Protein AF-S9SKR6-F1 (afdb_monomer)

Organism: NCBI:txid1117108

Sequence (65 aa):
MRIALPTTQLTQNVMDRSTTCPNGMRLSRYLDQRQPERITWEQMMTAAAPPNPPVCVPSPDHWCP

Radius of gyration: 16.97 Å; Cα contacts (8 Å, |Δi|>4): 51; chains: 1; bounding box: 35×28×51 Å

Foldseek 3Di:
DPPDDPPPPDDPPPFDQQDQEQCRDGCVCQVVPDPDDHDDVVNRNDHVDDPDDPPDDADPVGDDD

Solvent-accessible surface area (backbone atoms only — not comparable to full-atom values): 4482 Å² total; per-residue (Å²): 136,85,83,79,74,81,79,77,82,72,58,83,84,77,64,53,61,78,38,69,34,60,44,70,47,43,45,38,62,63,76,70,56,54,88,86,68,77,73,49,70,65,66,44,64,37,52,71,59,82,78,75,78,69,96,59,77,67,50,101,90,41,78,66,132

Secondary structure (DSSP, 8-state):
-----------TTS--TTPBPTTS-BTHHHHS--SS-PPPHHHHHS-SSPPPPPS---BTTB---

Structure (mmCIF, 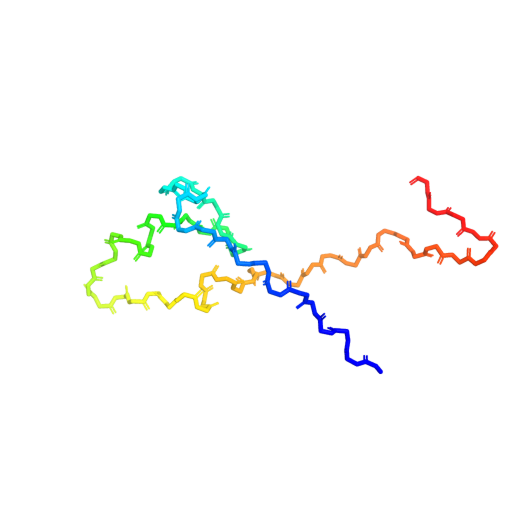N/CA/C/O backbone):
data_AF-S9SKR6-F1
#
_entry.id   AF-S9SKR6-F1
#
loop_
_atom_site.group_PDB
_atom_site.id
_atom_site.type_symbol
_atom_site.label_atom_id
_atom_site.label_alt_id
_atom_site.label_comp_id
_atom_site.label_asym_id
_atom_site.label_entity_id
_atom_site.label_seq_id
_atom_site.pdbx_PDB_ins_code
_atom_site.Cartn_x
_atom_site.Cartn_y
_atom_site.Cartn_z
_atom_site.occupancy
_atom_site.B_iso_or_equiv
_atom_site.auth_seq_id
_atom_site.auth_comp_id
_atom_site.auth_asym_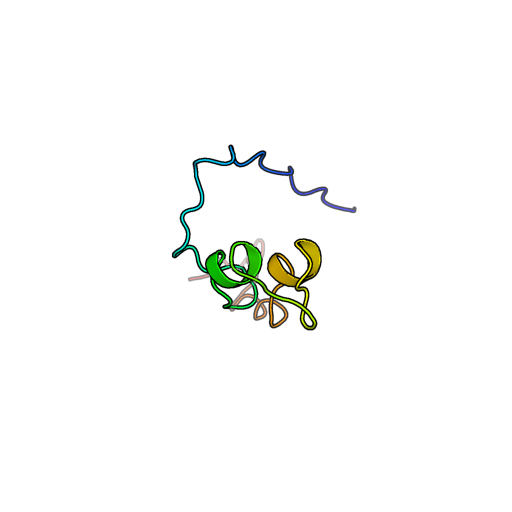id
_atom_site.auth_atom_id
_atom_site.pdbx_PDB_model_num
ATOM 1 N N . MET A 1 1 ? 10.286 19.993 -8.810 1.00 35.72 1 MET A N 1
ATOM 2 C CA . MET A 1 1 ? 8.840 19.743 -9.007 1.00 35.72 1 MET A CA 1
ATOM 3 C C . MET A 1 1 ? 8.367 18.772 -7.938 1.00 35.72 1 MET A C 1
ATOM 5 O O . MET A 1 1 ? 8.941 17.699 -7.835 1.00 35.72 1 MET A O 1
ATOM 9 N N . ARG A 1 2 ? 7.383 19.143 -7.111 1.00 43.88 2 ARG A N 1
ATOM 10 C 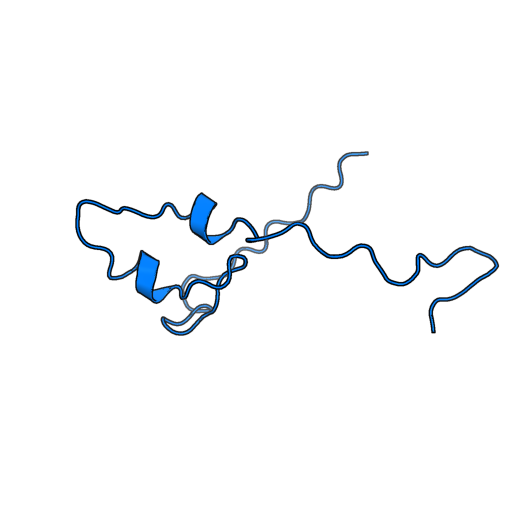CA . ARG A 1 2 ? 6.699 18.199 -6.215 1.00 43.88 2 ARG A CA 1
ATOM 11 C C . ARG A 1 2 ? 5.496 17.663 -6.982 1.00 43.88 2 ARG A C 1
ATOM 13 O O . ARG A 1 2 ? 4.555 18.411 -7.220 1.00 43.88 2 ARG A O 1
ATOM 20 N N . ILE A 1 3 ? 5.575 16.418 -7.440 1.00 50.50 3 ILE A N 1
ATOM 21 C CA . ILE A 1 3 ? 4.449 15.740 -8.084 1.00 50.50 3 ILE A CA 1
ATOM 22 C C . ILE A 1 3 ? 3.436 15.469 -6.970 1.00 50.50 3 ILE A C 1
ATOM 24 O O . ILE A 1 3 ? 3.671 14.626 -6.108 1.00 50.50 3 ILE A O 1
ATOM 28 N N . ALA A 1 4 ? 2.357 16.249 -6.925 1.00 52.22 4 ALA A N 1
ATOM 29 C CA . ALA A 1 4 ? 1.232 15.953 -6.053 1.00 52.22 4 ALA A CA 1
ATOM 30 C C . ALA A 1 4 ? 0.496 14.755 -6.660 1.00 52.22 4 ALA A C 1
ATOM 32 O O . ALA A 1 4 ? -0.121 14.869 -7.718 1.00 52.22 4 ALA A O 1
ATOM 33 N N . LEU A 1 5 ? 0.624 13.594 -6.020 1.00 56.91 5 LEU A N 1
ATOM 34 C CA . LEU A 1 5 ? -0.165 12.420 -6.369 1.00 56.91 5 LEU A CA 1
ATOM 35 C C . LEU A 1 5 ? -1.641 12.753 -6.103 1.00 56.91 5 LEU A C 1
ATOM 37 O O . LEU A 1 5 ? -1.948 13.231 -5.007 1.00 56.91 5 LEU A O 1
ATOM 41 N N . PRO A 1 6 ? -2.553 12.538 -7.068 1.00 53.25 6 PRO A N 1
ATOM 42 C CA . PRO A 1 6 ? -3.975 12.697 -6.813 1.00 53.25 6 PRO A CA 1
ATOM 43 C C . PRO A 1 6 ? -4.364 11.759 -5.668 1.00 53.25 6 PRO A C 1
ATOM 45 O O . PRO A 1 6 ? -4.142 10.550 -5.737 1.00 53.25 6 PRO A O 1
ATOM 48 N N . THR A 1 7 ? -4.916 12.315 -4.591 1.00 52.16 7 THR A N 1
ATOM 49 C CA . THR A 1 7 ? -5.504 11.523 -3.514 1.00 52.16 7 THR A CA 1
ATOM 50 C C . THR A 1 7 ? -6.766 10.876 -4.058 1.0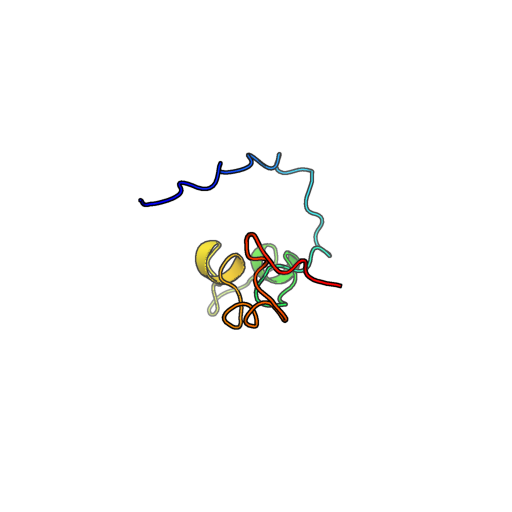0 52.16 7 THR A C 1
ATOM 52 O O . THR A 1 7 ? -7.828 11.496 -4.122 1.00 52.16 7 THR A O 1
ATOM 55 N N . THR A 1 8 ? -6.646 9.624 -4.492 1.00 58.38 8 THR A N 1
ATOM 56 C CA . THR A 1 8 ? -7.792 8.807 -4.877 1.00 58.38 8 THR A CA 1
ATOM 57 C C . THR A 1 8 ? -8.723 8.711 -3.673 1.00 58.38 8 THR A C 1
ATOM 59 O O . THR A 1 8 ? -8.382 8.092 -2.664 1.00 58.38 8 THR A O 1
ATOM 62 N N . GLN A 1 9 ? -9.887 9.358 -3.755 1.00 51.53 9 GLN A N 1
ATOM 63 C CA . GLN A 1 9 ? -10.939 9.207 -2.756 1.00 51.53 9 GLN A CA 1
ATOM 64 C C . GLN A 1 9 ? -11.528 7.805 -2.915 1.00 51.53 9 GLN A C 1
ATOM 66 O O . GLN A 1 9 ? -12.455 7.583 -3.689 1.00 51.53 9 GLN A O 1
ATOM 71 N N . LEU A 1 10 ? -10.936 6.835 -2.220 1.00 53.53 10 LEU A N 1
ATOM 72 C CA . LEU A 1 10 ? -11.520 5.511 -2.074 1.00 53.53 10 LEU A CA 1
ATOM 73 C C . LEU A 1 10 ? -12.794 5.668 -1.242 1.00 53.53 10 LEU A C 1
ATOM 75 O O . LEU A 1 10 ? -12.745 6.097 -0.088 1.00 53.53 10 LEU A O 1
ATOM 79 N N . THR A 1 11 ? -13.947 5.349 -1.828 1.00 54.44 11 THR A N 1
ATOM 80 C CA . THR A 1 11 ? -15.183 5.222 -1.055 1.00 54.44 11 THR A CA 1
ATOM 81 C C . THR A 1 11 ? -14.972 4.144 0.014 1.00 54.44 11 THR A C 1
ATOM 83 O O . THR A 1 11 ? -14.325 3.127 -0.237 1.00 54.44 11 THR A O 1
ATOM 86 N N . GLN A 1 12 ? -15.494 4.358 1.228 1.00 53.50 12 GLN A N 1
ATOM 87 C CA . GLN A 1 12 ? -15.242 3.488 2.396 1.00 53.50 12 GLN A CA 1
ATOM 88 C C . GLN A 1 12 ? -15.634 2.011 2.180 1.00 53.50 12 GLN A C 1
ATOM 90 O O . GLN A 1 12 ? -15.230 1.151 2.954 1.00 53.50 12 GLN A O 1
ATOM 95 N N . ASN A 1 13 ? -16.366 1.709 1.105 1.00 57.22 13 ASN A N 1
ATOM 96 C CA . ASN A 1 13 ? -16.843 0.375 0.750 1.00 57.22 13 ASN A CA 1
ATOM 97 C C . ASN A 1 13 ? -15.891 -0.410 -0.173 1.00 57.22 13 ASN A C 1
ATOM 99 O O . ASN A 1 13 ? -16.227 -1.523 -0.565 1.00 57.22 13 ASN A O 1
ATOM 103 N N . VAL A 1 14 ? -14.742 0.153 -0.565 1.00 64.81 14 VAL A N 1
ATOM 104 C CA . VAL A 1 14 ? -13.795 -0.522 -1.477 1.00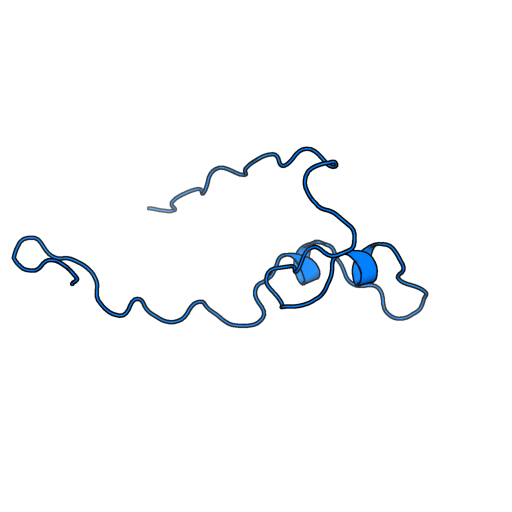 64.81 14 VAL A CA 1
ATOM 105 C C . VAL A 1 14 ? -12.832 -1.447 -0.728 1.00 64.81 14 VAL A C 1
ATOM 107 O O . VAL A 1 14 ? -12.352 -2.421 -1.298 1.00 64.81 14 VAL A O 1
ATOM 110 N N . MET A 1 15 ? -12.552 -1.165 0.547 1.00 72.75 15 MET A N 1
ATOM 111 C CA . MET A 1 15 ? -11.617 -1.950 1.355 1.00 72.75 15 MET A CA 1
ATOM 112 C C . MET A 1 15 ? -12.380 -2.830 2.339 1.00 72.75 15 MET A C 1
ATOM 114 O O . MET A 1 15 ? -13.135 -2.344 3.179 1.00 72.75 15 MET A O 1
ATOM 118 N N . ASP A 1 16 ? -12.165 -4.136 2.245 1.00 81.81 16 ASP A N 1
ATOM 119 C CA . ASP A 1 16 ? -12.711 -5.103 3.188 1.00 81.81 16 ASP A CA 1
ATOM 120 C C . ASP A 1 16 ? -11.769 -5.325 4.388 1.00 81.81 16 ASP A C 1
ATOM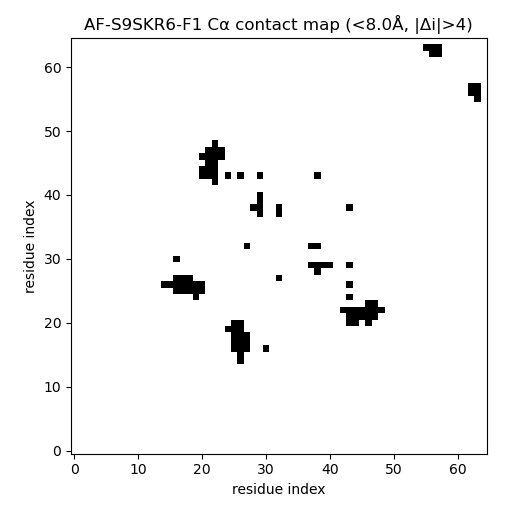 122 O O . ASP A 1 16 ? -10.604 -4.922 4.402 1.00 81.81 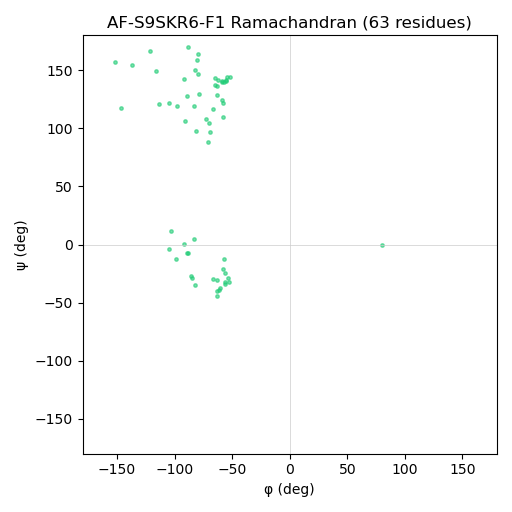16 ASP A O 1
ATOM 126 N N . ARG A 1 17 ? -12.249 -6.028 5.419 1.00 82.56 17 ARG A N 1
ATOM 127 C CA . ARG A 1 17 ? -11.436 -6.387 6.600 1.00 82.56 17 ARG A CA 1
ATOM 128 C C . ARG A 1 17 ? -10.178 -7.197 6.253 1.00 82.56 17 ARG A C 1
ATOM 130 O O . ARG A 1 17 ? -9.254 -7.254 7.065 1.00 82.56 17 ARG A O 1
ATOM 137 N N . SER A 1 18 ? -10.153 -7.853 5.094 1.00 86.38 18 SER A N 1
ATOM 138 C CA . SER A 1 18 ? -9.037 -8.679 4.635 1.00 86.38 18 SER A CA 1
ATOM 139 C C . SER A 1 18 ? -7.992 -7.901 3.836 1.00 86.38 18 SER A C 1
ATOM 141 O O . SER A 1 18 ? -6.917 -8.440 3.575 1.00 86.38 18 SER A O 1
ATOM 143 N N . THR A 1 19 ? -8.276 -6.637 3.519 1.00 86.88 19 THR A N 1
ATOM 144 C CA . THR A 1 19 ? -7.419 -5.763 2.728 1.00 86.88 19 THR A CA 1
ATOM 145 C C . THR A 1 19 ? -6.066 -5.607 3.407 1.00 86.88 19 THR A C 1
ATOM 147 O O . THR A 1 19 ? -5.977 -5.213 4.574 1.00 86.88 19 THR A O 1
ATOM 150 N N . THR A 1 20 ? -5.009 -5.932 2.666 1.00 88.81 20 THR A N 1
ATOM 151 C CA . THR A 1 20 ? -3.623 -5.754 3.095 1.00 88.81 20 THR A CA 1
ATOM 152 C C . THR A 1 20 ? -3.197 -4.316 2.820 1.00 88.81 20 THR A C 1
ATOM 154 O O . THR A 1 20 ? -3.197 -3.864 1.677 1.00 88.81 20 THR A O 1
ATOM 157 N N . CYS A 1 21 ? -2.834 -3.596 3.873 1.00 85.69 21 CYS A N 1
ATOM 158 C CA . CYS A 1 21 ? -2.341 -2.229 3.815 1.00 85.69 21 CYS A CA 1
ATOM 159 C C . CYS A 1 21 ? -0.851 -2.190 3.406 1.00 85.69 21 CYS A C 1
ATOM 161 O O . CYS A 1 21 ? -0.169 -3.214 3.484 1.00 85.69 21 CYS A O 1
ATOM 163 N N . PRO A 1 22 ? -0.307 -1.029 2.990 1.00 85.62 22 PRO A N 1
ATOM 164 C CA . PRO A 1 22 ? 1.065 -0.907 2.470 1.00 85.62 22 PRO A CA 1
ATOM 165 C C . PRO A 1 22 ? 2.194 -1.395 3.395 1.00 85.62 22 PRO A C 1
ATOM 167 O O . PRO A 1 22 ? 3.273 -1.756 2.931 1.00 85.62 22 PRO A O 1
ATOM 170 N N . ASN A 1 23 ? 1.974 -1.422 4.705 1.00 85.25 23 ASN A N 1
ATOM 171 C CA . ASN A 1 23 ? 2.903 -2.015 5.679 1.00 85.25 23 ASN A CA 1
ATOM 172 C C . ASN A 1 23 ? 2.774 -3.537 5.847 1.00 85.25 23 ASN A C 1
ATOM 174 O O . ASN A 1 23 ? 3.409 -4.108 6.730 1.00 85.25 23 ASN A O 1
ATOM 178 N N . GLY A 1 24 ? 1.928 -4.197 5.061 1.00 84.94 24 GLY A N 1
ATOM 179 C CA . GLY A 1 24 ? 1.653 -5.626 5.174 1.00 84.94 24 GLY A CA 1
ATOM 180 C C . GLY A 1 24 ? 0.659 -6.001 6.278 1.00 84.94 24 GLY A C 1
ATOM 181 O O . GLY A 1 24 ? 0.339 -7.180 6.426 1.00 84.94 24 GLY A O 1
ATOM 182 N N . MET A 1 25 ? 0.137 -5.043 7.050 1.00 88.06 25 MET A N 1
ATOM 183 C CA . MET A 1 25 ? -0.909 -5.311 8.040 1.00 88.06 25 MET A CA 1
ATOM 184 C C . MET A 1 25 ? -2.287 -5.349 7.392 1.00 88.06 25 MET A C 1
ATOM 186 O O . MET A 1 25 ? -2.552 -4.650 6.422 1.00 88.06 25 MET A O 1
ATOM 190 N N . ARG A 1 26 ? -3.198 -6.139 7.963 1.00 89.62 26 ARG A N 1
ATOM 191 C CA . ARG A 1 26 ? -4.599 -6.156 7.530 1.00 89.62 26 ARG A CA 1
ATOM 192 C C . ARG A 1 26 ? -5.377 -4.985 8.115 1.00 89.62 26 ARG A C 1
ATOM 194 O O . ARG A 1 26 ? -5.176 -4.637 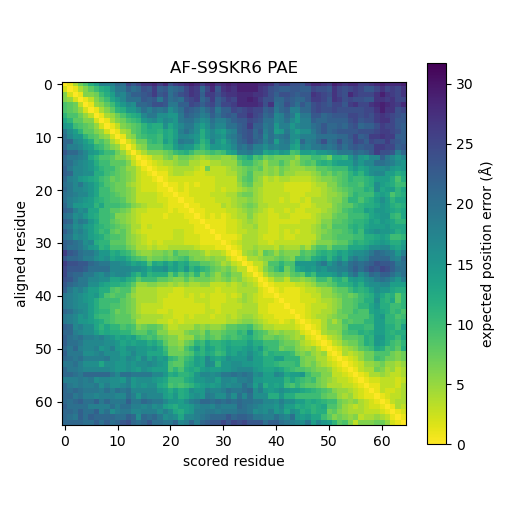9.281 1.00 89.62 26 ARG A O 1
ATOM 201 N N . LEU A 1 27 ? -6.342 -4.474 7.352 1.00 88.00 27 LEU A N 1
ATOM 202 C CA . LEU A 1 27 ? -7.271 -3.433 7.795 1.00 88.00 27 LEU A CA 1
ATOM 203 C C . LEU A 1 27 ? -8.040 -3.834 9.065 1.00 88.00 27 LEU A C 1
ATOM 205 O O . LEU A 1 27 ? -8.282 -2.992 9.927 1.00 88.00 27 LEU A O 1
ATOM 209 N N . SER A 1 28 ? -8.361 -5.122 9.242 1.00 87.62 28 SER A N 1
ATOM 210 C CA . SER A 1 28 ? -8.975 -5.631 10.478 1.00 87.62 28 S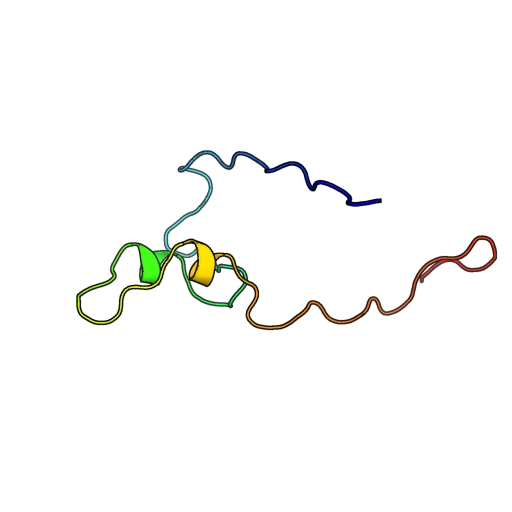ER A CA 1
ATOM 211 C C . SER A 1 28 ? -8.194 -5.258 11.740 1.00 87.62 28 SER A C 1
ATOM 213 O O . SER A 1 28 ? -8.803 -4.973 12.764 1.00 87.62 28 SER A O 1
ATOM 215 N N . ARG A 1 29 ? -6.859 -5.152 11.671 1.00 85.19 29 ARG A N 1
ATOM 216 C CA . ARG A 1 29 ? -6.030 -4.723 12.807 1.00 85.19 29 ARG A CA 1
ATOM 217 C C . ARG A 1 29 ? -6.349 -3.294 13.249 1.00 85.19 29 ARG A C 1
ATOM 219 O O . ARG A 1 29 ? -6.220 -2.999 14.429 1.00 85.19 29 ARG A O 1
ATOM 226 N N . TYR A 1 30 ? -6.771 -2.432 12.320 1.00 84.88 30 TYR A N 1
ATOM 227 C CA . TYR A 1 30 ? -7.210 -1.067 12.609 1.00 84.88 30 TYR A CA 1
ATOM 228 C C . TYR A 1 30 ? -8.685 -0.981 13.023 1.00 84.88 30 TYR A C 1
ATOM 230 O O . TYR A 1 30 ? -9.057 -0.100 13.793 1.00 84.88 30 TYR A O 1
ATOM 238 N N . LEU A 1 31 ? -9.532 -1.890 12.546 1.00 85.50 31 LEU A N 1
ATOM 239 C CA . LEU A 1 31 ? -10.956 -1.891 12.891 1.00 85.50 31 LEU A CA 1
ATOM 240 C C . LEU A 1 31 ? -11.238 -2.568 14.240 1.00 85.50 31 LEU A C 1
ATOM 242 O O . LEU A 1 31 ? -12.120 -2.132 14.972 1.00 85.50 31 LEU A O 1
ATOM 246 N N . ASP A 1 32 ? -10.474 -3.607 14.581 1.00 87.25 32 ASP A N 1
ATOM 247 C CA . ASP A 1 32 ? -10.683 -4.447 15.766 1.00 87.25 32 ASP A CA 1
ATOM 248 C C . ASP A 1 32 ? -9.689 -4.129 16.908 1.00 87.25 32 ASP A C 1
ATOM 250 O O . ASP A 1 32 ? -9.580 -4.887 17.876 1.00 87.25 32 ASP A O 1
ATOM 254 N N . GLN A 1 33 ? -8.940 -3.023 16.812 1.00 80.81 33 GLN A N 1
ATOM 255 C CA . GLN A 1 33 ? -7.920 -2.662 17.805 1.00 80.81 33 GLN A CA 1
ATOM 256 C C . GLN A 1 33 ? -8.524 -2.396 19.186 1.00 80.81 33 GLN A C 1
ATOM 258 O O . GLN A 1 33 ? -9.530 -1.702 19.352 1.00 80.81 33 GLN A O 1
ATOM 263 N N . ARG A 1 34 ? -7.854 -2.938 20.203 1.00 75.50 34 ARG A N 1
ATOM 264 C CA . ARG A 1 34 ? -8.168 -2.758 21.621 1.00 75.50 34 ARG A CA 1
ATOM 265 C C . ARG A 1 34 ? -6.999 -2.044 22.291 1.00 75.50 34 ARG A C 1
ATOM 267 O O . ARG A 1 34 ? -5.856 -2.196 21.879 1.00 75.50 34 ARG A O 1
ATOM 274 N N . GLN A 1 35 ? -7.290 -1.257 23.324 1.00 71.44 35 GLN A N 1
ATOM 275 C CA . GLN A 1 35 ? -6.254 -0.620 24.145 1.00 71.44 35 GLN A CA 1
ATOM 276 C C . GLN A 1 35 ? -5.265 -1.675 24.682 1.00 71.44 35 GLN A C 1
ATOM 278 O O . GLN A 1 35 ? -5.719 -2.770 25.027 1.00 71.44 35 GLN A O 1
ATOM 283 N N . PRO A 1 36 ? -3.959 -1.368 24.807 1.00 69.88 36 PRO A N 1
ATOM 284 C CA . PRO A 1 36 ? -3.318 -0.049 24.678 1.00 69.88 36 PRO A CA 1
ATOM 285 C C . PRO A 1 36 ? -2.650 0.236 23.316 1.00 69.88 36 PRO A C 1
ATOM 287 O O . PRO A 1 36 ? -2.313 1.385 23.041 1.00 69.88 36 PRO A O 1
ATOM 290 N N . GLU A 1 37 ? -2.463 -0.766 22.455 1.00 68.44 37 GLU A N 1
ATOM 291 C CA . GLU A 1 37 ? -1.829 -0.579 21.143 1.00 68.44 37 GLU A CA 1
ATOM 292 C C . GLU A 1 37 ? -2.842 -0.048 20.127 1.00 68.44 37 GLU A C 1
ATOM 294 O O . GLU A 1 37 ? -3.625 -0.797 19.543 1.00 68.44 37 GLU A O 1
ATOM 299 N N . ARG A 1 38 ? -2.832 1.273 19.921 1.00 79.12 38 ARG A N 1
ATOM 300 C CA . ARG A 1 38 ? -3.593 1.923 18.852 1.00 79.12 38 ARG A CA 1
ATOM 301 C C . ARG A 1 38 ? -2.694 2.196 17.658 1.00 79.12 38 ARG A C 1
ATOM 303 O O . ARG A 1 38 ? -1.742 2.964 17.765 1.00 79.12 38 ARG A O 1
ATOM 310 N N . ILE A 1 39 ? -3.035 1.601 16.526 1.00 82.69 39 ILE A N 1
ATOM 311 C CA . ILE A 1 39 ? -2.414 1.876 15.241 1.00 82.69 39 ILE A CA 1
ATOM 312 C C . ILE A 1 39 ? -3.161 3.016 14.566 1.00 82.69 39 ILE A C 1
ATOM 314 O O . ILE A 1 39 ? -4.393 3.000 14.458 1.00 82.69 39 ILE A O 1
ATOM 318 N N . THR A 1 40 ? -2.426 4.037 14.140 1.00 86.00 40 THR A N 1
ATOM 319 C CA . THR A 1 40 ? -3.043 5.151 13.421 1.00 86.00 40 THR A CA 1
ATOM 320 C C . THR A 1 40 ? -3.260 4.781 11.960 1.00 86.00 40 THR A C 1
ATOM 322 O O . THR A 1 40 ? -2.617 3.878 11.415 1.00 86.00 40 THR A O 1
ATOM 325 N N . TRP A 1 41 ? -4.177 5.490 11.309 1.00 82.50 41 TRP A N 1
ATOM 326 C CA . TRP A 1 41 ? -4.405 5.323 9.879 1.00 82.50 41 TRP A CA 1
ATOM 327 C C . TRP A 1 41 ? -3.144 5.658 9.069 1.00 82.50 41 TRP A C 1
ATOM 329 O O . TRP A 1 41 ? -2.805 4.959 8.121 1.00 82.50 41 TRP A O 1
ATOM 339 N N . GLU A 1 42 ? -2.388 6.675 9.481 1.00 84.81 42 GLU A N 1
ATOM 340 C CA . GLU A 1 42 ? -1.130 7.063 8.839 1.00 84.81 42 GLU A CA 1
ATOM 341 C C . GLU A 1 42 ? -0.086 5.953 8.946 1.00 84.81 42 GLU A C 1
ATOM 343 O O . GLU A 1 42 ? 0.554 5.612 7.953 1.00 84.81 42 GLU A O 1
ATOM 348 N N . GLN A 1 43 ? 0.053 5.338 10.125 1.00 85.31 43 GLN A N 1
ATOM 349 C CA . GLN A 1 43 ? 0.926 4.178 10.305 1.00 85.31 43 GLN A CA 1
ATOM 350 C C . GLN A 1 43 ? 0.468 3.019 9.423 1.00 85.31 43 GLN A C 1
ATOM 352 O O . GLN A 1 43 ? 1.303 2.344 8.825 1.00 85.31 43 GLN A O 1
ATOM 357 N N . MET A 1 44 ? -0.851 2.827 9.297 1.00 84.69 44 MET A N 1
ATOM 358 C CA . MET A 1 44 ? -1.450 1.813 8.437 1.00 84.69 44 MET A CA 1
ATOM 359 C C . MET A 1 44 ? -1.144 2.042 6.944 1.00 84.69 44 MET A C 1
ATOM 361 O O . MET A 1 44 ? -0.852 1.087 6.228 1.00 84.69 44 MET A O 1
ATOM 365 N N . MET A 1 45 ? -1.167 3.293 6.489 1.00 84.31 45 MET A N 1
ATOM 366 C CA . MET A 1 45 ? -0.947 3.680 5.091 1.00 84.31 45 MET A CA 1
ATOM 367 C C . MET A 1 45 ? 0.523 3.931 4.733 1.00 84.31 45 MET A C 1
ATOM 369 O O . MET A 1 45 ? 0.850 4.099 3.559 1.00 84.31 45 MET A O 1
ATOM 373 N N . THR A 1 46 ? 1.418 3.932 5.718 1.00 84.94 46 THR A N 1
ATOM 374 C CA . THR A 1 46 ? 2.863 4.017 5.494 1.00 84.94 46 THR A CA 1
ATOM 375 C C . THR A 1 46 ? 3.390 2.652 5.067 1.00 84.94 46 THR A C 1
ATOM 377 O O . THR A 1 46 ? 3.109 1.650 5.717 1.00 84.94 46 THR A O 1
ATOM 380 N N . ALA A 1 47 ? 4.150 2.590 3.974 1.00 81.19 47 ALA A N 1
ATOM 381 C CA . ALA A 1 47 ? 4.775 1.345 3.537 1.00 81.19 47 ALA A CA 1
ATOM 382 C C . ALA A 1 47 ? 5.812 0.851 4.562 1.00 81.19 47 ALA A C 1
ATOM 384 O O . ALA A 1 47 ? 6.530 1.654 5.156 1.00 81.19 47 ALA A O 1
ATOM 385 N N . ALA A 1 48 ? 5.913 -0.468 4.758 1.00 79.81 48 ALA A N 1
ATOM 386 C CA . ALA A 1 48 ? 6.850 -1.055 5.729 1.00 79.81 48 ALA A CA 1
ATOM 387 C C . ALA A 1 48 ? 8.318 -0.843 5.333 1.00 79.81 48 ALA A C 1
ATOM 389 O O . ALA A 1 48 ? 9.194 -0.756 6.190 1.00 79.81 48 ALA A O 1
ATOM 390 N N . ALA A 1 49 ? 8.575 -0.757 4.031 1.00 78.06 49 ALA A N 1
ATOM 391 C CA . ALA A 1 49 ? 9.875 -0.456 3.467 1.00 78.06 49 ALA A CA 1
ATOM 392 C C . ALA A 1 49 ? 9.706 0.546 2.318 1.00 78.06 49 ALA A C 1
ATOM 394 O O . ALA A 1 49 ? 8.639 0.587 1.691 1.00 78.06 49 ALA A O 1
ATOM 395 N N . PRO A 1 50 ? 10.746 1.341 2.011 1.00 74.25 50 PRO A N 1
ATOM 396 C CA . PRO A 1 50 ? 10.801 2.072 0.756 1.00 74.25 50 PRO A CA 1
ATOM 397 C C . PRO A 1 50 ? 10.558 1.114 -0.421 1.00 74.25 50 PRO A C 1
ATOM 399 O O . PRO A 1 50 ? 10.996 -0.039 -0.358 1.00 74.25 50 PRO A O 1
ATOM 402 N N . PRO A 1 51 ? 9.879 1.556 -1.492 1.00 72.50 51 PRO A N 1
ATOM 403 C CA . PRO A 1 51 ? 9.768 0.743 -2.693 1.00 72.50 51 PRO A CA 1
ATOM 404 C C . PRO A 1 51 ? 11.172 0.408 -3.200 1.00 72.50 51 PRO A C 1
ATOM 406 O O . PRO A 1 51 ? 12.066 1.259 -3.180 1.00 72.50 51 PRO A O 1
ATOM 409 N N . ASN A 1 52 ? 11.362 -0.832 -3.654 1.00 76.12 52 ASN A N 1
ATOM 410 C CA . ASN A 1 52 ? 12.609 -1.210 -4.305 1.00 76.12 52 ASN A CA 1
ATOM 411 C C . ASN A 1 52 ? 12.864 -0.265 -5.486 1.00 76.12 52 ASN A C 1
ATOM 413 O O . ASN A 1 52 ? 11.908 0.099 -6.184 1.00 76.12 52 ASN A O 1
ATOM 417 N N . PRO A 1 53 ? 14.126 0.139 -5.721 1.00 78.38 53 PRO A N 1
ATOM 418 C CA . PRO A 1 53 ? 14.445 0.929 -6.894 1.00 78.38 53 PRO A CA 1
ATOM 419 C C . PRO A 1 53 ? 13.964 0.182 -8.146 1.00 78.38 53 PRO A C 1
ATOM 421 O O . PRO A 1 53 ? 14.051 -1.051 -8.196 1.00 78.38 53 PRO A O 1
ATOM 424 N N . PRO A 1 54 ? 13.419 0.904 -9.138 1.00 79.94 54 PRO A N 1
ATOM 425 C CA . PRO A 1 54 ? 12.973 0.275 -10.367 1.00 79.94 54 PRO A CA 1
ATOM 426 C C . PRO A 1 54 ? 14.160 -0.435 -11.019 1.00 79.94 54 PRO A C 1
ATOM 428 O O . PRO A 1 54 ? 15.277 0.083 -11.023 1.00 79.94 54 PRO A O 1
ATOM 431 N N . VAL A 1 55 ? 13.907 -1.625 -11.565 1.00 82.88 55 VAL A N 1
ATOM 432 C CA . VAL A 1 55 ? 14.940 -2.472 -12.189 1.00 82.88 55 VAL A CA 1
ATOM 433 C C . VAL A 1 55 ? 15.673 -1.718 -13.302 1.00 82.88 55 VAL A C 1
ATOM 435 O O . VAL A 1 55 ? 16.868 -1.907 -13.509 1.00 82.88 55 VAL A O 1
ATOM 438 N N . CYS A 1 56 ? 14.966 -0.817 -13.978 1.00 83.56 56 CYS A N 1
ATOM 439 C CA . CYS A 1 56 ? 15.525 0.128 -14.926 1.00 83.56 56 CYS A CA 1
ATOM 440 C C . CYS A 1 56 ? 14.650 1.386 -14.974 1.00 83.56 56 CYS A C 1
ATOM 442 O O . CYS A 1 56 ? 13.463 1.362 -14.643 1.00 83.56 56 CYS A O 1
ATOM 444 N N . VAL A 1 57 ? 15.250 2.495 -15.396 1.00 85.56 57 VAL A N 1
ATOM 445 C CA . VAL A 1 57 ? 14.540 3.733 -15.720 1.00 85.56 57 VAL A CA 1
ATOM 446 C C . VAL A 1 57 ? 14.705 3.933 -17.223 1.00 85.56 57 VAL A C 1
ATOM 448 O O . VAL A 1 57 ? 15.853 3.988 -17.672 1.00 85.56 57 VAL A O 1
ATOM 451 N N . PRO A 1 58 ? 13.617 4.001 -18.010 1.00 84.56 58 PRO A N 1
ATOM 452 C CA . PRO A 1 58 ? 13.739 4.197 -19.444 1.00 84.56 58 PRO A CA 1
ATOM 453 C C . PRO A 1 58 ? 14.404 5.545 -19.729 1.00 84.56 58 PRO A C 1
ATOM 455 O O . PRO A 1 58 ? 14.156 6.544 -19.048 1.00 84.56 58 PRO A O 1
ATOM 458 N N . SER A 1 59 ? 15.252 5.564 -20.747 1.00 84.75 59 SER A N 1
ATOM 459 C CA . SER A 1 59 ? 15.887 6.760 -21.286 1.00 84.75 59 SER A CA 1
ATOM 460 C C . SER A 1 59 ? 15.516 6.904 -22.767 1.00 84.75 59 SER A C 1
ATOM 462 O O . SER A 1 59 ? 14.991 5.956 -23.356 1.00 84.75 59 SER A O 1
ATOM 464 N N . PRO A 1 60 ? 15.766 8.066 -23.397 1.00 89.44 60 PRO A N 1
ATOM 465 C CA . PRO A 1 60 ? 15.462 8.263 -24.817 1.00 89.44 60 PRO A CA 1
ATOM 466 C C . PRO A 1 60 ? 16.070 7.193 -25.735 1.00 89.44 60 PRO A C 1
ATOM 468 O O . PRO A 1 60 ? 15.485 6.874 -26.765 1.00 89.44 60 PRO A O 1
ATOM 471 N N . ASP A 1 61 ? 17.197 6.608 -25.323 1.00 90.88 61 ASP A N 1
ATOM 472 C CA . ASP A 1 61 ? 17.953 5.623 -26.099 1.00 90.88 61 ASP A CA 1
ATOM 473 C C . ASP A 1 61 ? 17.781 4.181 -25.584 1.00 90.88 61 ASP A C 1
ATOM 475 O O . ASP A 1 61 ? 18.332 3.246 -26.167 1.00 90.88 61 ASP A O 1
ATOM 479 N N . HIS A 1 62 ? 17.054 3.972 -24.480 1.00 84.25 62 HIS A N 1
ATOM 480 C CA . HIS A 1 62 ? 16.918 2.656 -23.858 1.00 84.25 62 HIS A CA 1
ATOM 481 C C . HIS A 1 62 ? 15.545 2.459 -23.215 1.00 84.25 62 HIS A C 1
ATOM 483 O O . HIS A 1 62 ? 15.193 3.128 -22.242 1.00 84.25 62 HIS A O 1
ATOM 489 N N . TRP A 1 63 ? 14.788 1.483 -23.719 1.00 83.06 63 TRP A N 1
ATOM 490 C CA . TRP A 1 63 ? 13.540 1.059 -23.094 1.00 83.06 63 TRP A CA 1
ATOM 491 C C . TRP A 1 63 ? 13.785 -0.090 -22.118 1.00 83.06 63 TRP A C 1
ATOM 493 O O . TRP A 1 63 ? 14.605 -0.970 -22.366 1.00 83.06 63 TRP A O 1
ATOM 503 N N . CYS A 1 64 ? 13.055 -0.070 -21.009 1.00 83.31 64 CYS A N 1
ATOM 504 C CA . CYS A 1 64 ? 13.012 -1.182 -20.073 1.00 83.31 64 CYS A CA 1
ATOM 505 C C . CYS A 1 64 ? 12.380 -2.426 -20.726 1.00 83.31 64 CYS A C 1
ATOM 507 O O . CYS A 1 64 ? 11.381 -2.255 -21.427 1.00 83.31 64 CYS A O 1
ATOM 509 N N . PRO A 1 65 ? 12.935 -3.636 -20.519 1.00 75.44 65 PRO A N 1
ATOM 510 C CA . PRO A 1 65 ? 12.373 -4.879 -21.048 1.00 75.44 65 PRO A CA 1
ATOM 511 C C . PRO A 1 65 ? 10.980 -5.199 -20.490 1.00 75.44 65 PRO A C 1
ATOM 513 O O . PRO A 1 65 ? 10.669 -4.761 -19.356 1.00 75.44 65 PRO A O 1
#

pLDDT: mean 76.05, std 13.43, range [35.72, 90.88]

Mean predicted aligned error: 11.53 Å